Protein AF-X1AR00-F1 (afdb_monomer)

InterPro domains:
  IPR017896 4Fe-4S ferredoxin-type, iron-sulphur binding domain [PF00037] (14-35)
  IPR017896 4Fe-4S ferredoxin-type, iron-sulphur binding domain [PS51379] (10-40)
  IPR017900 4Fe-4S ferredoxin, iron-sulphur binding, conserved site [PS00198] (20-31)

Mean predicted aligned error: 8.79 Å

Organism: NCBI:txid412755

Structure (mmCIF, N/CA/C/O backbone):
data_AF-X1AR00-F1
#
_entry.id   AF-X1AR00-F1
#
loop_
_atom_site.group_PDB
_atom_site.id
_atom_site.type_symbol
_atom_site.label_atom_id
_atom_site.label_alt_id
_atom_site.label_comp_id
_atom_site.label_asym_id
_atom_site.label_entity_id
_atom_site.label_seq_id
_atom_site.pdbx_PDB_ins_code
_atom_site.Cartn_x
_atom_site.Cartn_y
_atom_site.Cartn_z
_atom_site.occupancy
_atom_site.B_iso_or_equiv
_atom_site.auth_seq_id
_atom_site.auth_comp_id
_atom_site.auth_asym_id
_atom_site.auth_atom_id
_atom_site.pdbx_PDB_model_num
ATOM 1 N N . PHE A 1 1 ? 5.375 3.982 18.309 1.00 48.03 1 PHE A N 1
ATOM 2 C CA . PHE A 1 1 ? 4.827 3.761 16.956 1.00 48.03 1 PHE A CA 1
ATOM 3 C C . PHE A 1 1 ? 3.384 3.317 17.107 1.00 48.03 1 PHE A C 1
ATOM 5 O O . PHE A 1 1 ? 3.147 2.342 17.807 1.00 48.03 1 PHE A O 1
ATOM 12 N N . GLY A 1 2 ? 2.431 4.083 16.577 1.00 62.22 2 GLY A N 1
ATOM 13 C CA . GLY A 1 2 ? 1.001 3.815 16.736 1.00 62.22 2 GLY A CA 1
ATOM 14 C C . GLY A 1 2 ? 0.381 3.335 15.432 1.00 62.22 2 GLY A C 1
ATOM 15 O O . GLY A 1 2 ? 0.829 3.724 14.356 1.00 62.22 2 GLY A O 1
ATOM 16 N N . LEU A 1 3 ? -0.650 2.501 15.537 1.00 69.50 3 LEU A N 1
ATOM 17 C CA . LEU A 1 3 ? -1.519 2.205 14.405 1.00 69.50 3 LEU A CA 1
ATOM 18 C C . LEU A 1 3 ? -2.305 3.473 14.022 1.00 69.50 3 LEU A C 1
ATOM 20 O O . LEU A 1 3 ? -2.653 4.257 14.914 1.00 69.50 3 LEU A O 1
ATOM 24 N N . PRO A 1 4 ? -2.595 3.689 12.727 1.00 79.12 4 PRO A N 1
ATOM 25 C CA . PRO A 1 4 ? -3.482 4.767 12.314 1.00 79.12 4 PRO A CA 1
ATOM 26 C C . PRO A 1 4 ? -4.840 4.607 13.012 1.00 79.12 4 PRO A C 1
ATOM 28 O O . PRO A 1 4 ? -5.320 3.488 13.200 1.00 79.12 4 PRO A O 1
ATOM 31 N N . LYS A 1 5 ? -5.446 5.722 13.430 1.00 87.25 5 LYS A N 1
ATOM 32 C CA . LYS A 1 5 ? -6.795 5.746 14.011 1.00 87.25 5 LYS A CA 1
ATOM 33 C C . LYS A 1 5 ? -7.815 6.110 12.926 1.00 87.25 5 LYS A C 1
ATOM 35 O O . LYS A 1 5 ? -7.490 6.944 12.080 1.00 87.25 5 LYS A O 1
ATOM 40 N N . PRO A 1 6 ? -9.014 5.505 12.938 1.00 89.56 6 PRO A N 1
ATOM 41 C CA . PRO A 1 6 ? -10.088 5.916 12.045 1.00 89.56 6 PRO A CA 1
ATOM 42 C C . PRO A 1 6 ? -10.590 7.323 12.407 1.00 89.56 6 PRO A C 1
ATOM 44 O O . PRO A 1 6 ? -10.388 7.795 13.527 1.00 89.56 6 PRO A O 1
ATOM 47 N N . ASN A 1 7 ? -11.246 7.982 11.455 1.00 90.69 7 ASN A N 1
ATOM 48 C CA . ASN A 1 7 ? -11.992 9.219 11.676 1.00 90.69 7 ASN A CA 1
ATOM 49 C C . ASN A 1 7 ? -13.365 8.947 12.324 1.00 90.69 7 ASN A C 1
ATOM 51 O O . ASN A 1 7 ? -13.723 7.796 12.582 1.00 90.69 7 ASN A O 1
ATOM 55 N N . ASP A 1 8 ? -14.158 10.001 12.528 1.00 92.88 8 ASP A N 1
ATOM 56 C CA . ASP A 1 8 ? -15.487 9.924 13.161 1.00 92.88 8 ASP A CA 1
ATOM 57 C C . ASP A 1 8 ? -16.478 9.025 12.398 1.00 92.88 8 ASP A C 1
ATOM 59 O O . ASP A 1 8 ? -17.401 8.466 12.982 1.00 92.88 8 ASP A O 1
ATOM 63 N N . ASN A 1 9 ? -16.247 8.819 11.096 1.00 91.06 9 ASN A N 1
ATOM 64 C CA . ASN A 1 9 ? -17.042 7.940 10.236 1.00 91.06 9 ASN A CA 1
ATOM 65 C C . ASN A 1 9 ? -16.521 6.491 10.207 1.00 91.06 9 ASN A C 1
ATOM 67 O O . ASN A 1 9 ? -16.955 5.697 9.370 1.00 91.06 9 ASN A O 1
ATOM 71 N N . GLY A 1 10 ? -15.539 6.149 11.047 1.00 90.44 10 GLY A N 1
ATOM 72 C CA . GLY A 1 10 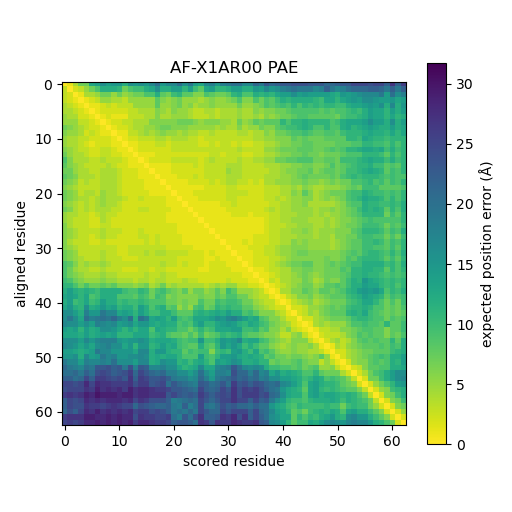? -14.909 4.829 11.065 1.00 90.44 10 GLY A CA 1
ATOM 73 C C . GLY A 1 10 ? -14.008 4.547 9.855 1.00 90.44 10 GLY A C 1
ATOM 74 O O . GLY A 1 10 ? -13.624 3.400 9.633 1.00 90.44 10 GLY A O 1
ATOM 75 N N . LYS A 1 11 ? -13.674 5.566 9.051 1.00 89.69 11 LYS A N 1
ATOM 76 C CA . LYS A 1 11 ? -12.852 5.433 7.839 1.00 89.69 11 LYS A CA 1
ATOM 77 C C . LYS A 1 11 ? -11.405 5.836 8.101 1.00 89.69 11 LYS A C 1
ATOM 79 O O . LYS A 1 11 ? -11.120 6.662 8.963 1.00 89.69 11 LYS A O 1
ATOM 84 N N . TYR A 1 12 ? -10.494 5.279 7.311 1.00 90.75 12 TYR A N 1
ATOM 85 C CA . TYR A 1 12 ? -9.082 5.655 7.303 1.00 90.75 12 TYR A CA 1
ATOM 86 C C . TYR A 1 12 ? -8.787 6.568 6.114 1.00 90.75 12 TYR A C 1
ATOM 88 O O . TYR A 1 12 ? -9.328 6.360 5.029 1.00 90.75 12 TYR A O 1
ATOM 96 N N . GLU A 1 13 ? -7.919 7.557 6.318 1.00 89.62 13 GLU A N 1
ATOM 97 C CA . GLU A 1 13 ? -7.544 8.550 5.310 1.00 89.62 13 GLU A CA 1
ATOM 98 C C . GLU A 1 13 ? -6.019 8.688 5.233 1.00 89.62 13 GLU A C 1
ATOM 100 O O . GLU A 1 13 ? -5.332 8.714 6.258 1.00 89.62 13 GLU A O 1
ATOM 105 N N . ILE A 1 14 ? -5.491 8.792 4.011 1.00 88.81 14 ILE A N 1
ATOM 106 C CA . ILE A 1 14 ? -4.087 9.122 3.749 1.00 88.81 14 ILE A CA 1
ATOM 107 C C . ILE A 1 14 ? -3.993 10.645 3.630 1.00 88.81 14 ILE A C 1
ATOM 109 O O . ILE A 1 14 ? -4.371 11.206 2.608 1.00 88.81 14 ILE A O 1
ATOM 113 N N . LYS A 1 15 ? -3.499 11.314 4.677 1.00 88.75 15 LYS A N 1
ATOM 114 C CA . LYS A 1 15 ? -3.424 12.788 4.718 1.00 88.75 15 LYS A CA 1
ATOM 115 C C . LYS A 1 15 ? -2.291 13.378 3.880 1.00 88.75 15 LYS A C 1
ATOM 117 O O . LYS A 1 15 ? -2.426 14.482 3.371 1.00 88.75 15 LYS A O 1
ATOM 122 N N . ASN A 1 16 ? -1.188 12.644 3.769 1.00 90.94 16 ASN A N 1
ATOM 123 C CA . ASN A 1 16 ? 0.056 13.091 3.147 1.00 90.94 16 ASN A CA 1
ATOM 124 C C . ASN A 1 16 ? 0.504 12.067 2.096 1.00 90.94 16 ASN A C 1
ATOM 126 O O . ASN A 1 16 ? 1.439 11.298 2.348 1.00 90.94 16 ASN A O 1
ATOM 130 N N . PRO A 1 17 ? -0.210 11.955 0.961 1.00 89.94 17 PRO A N 1
ATOM 131 C CA . PRO A 1 17 ? 0.125 10.988 -0.083 1.00 89.94 17 PRO A CA 1
ATOM 132 C C . PRO A 1 17 ? 1.542 11.179 -0.645 1.00 89.94 17 PRO A C 1
ATOM 134 O O . PRO A 1 17 ? 2.166 10.205 -1.049 1.00 89.94 17 PRO A O 1
ATOM 137 N N . GLU A 1 18 ? 2.084 12.394 -0.603 1.00 94.06 18 GLU A N 1
ATOM 138 C CA . GLU A 1 18 ? 3.457 12.730 -0.989 1.00 94.06 18 GLU A CA 1
ATOM 139 C C . GLU A 1 18 ? 4.532 12.074 -0.108 1.00 94.06 18 GLU A C 1
ATOM 141 O O . GLU A 1 18 ? 5.676 11.943 -0.530 1.00 94.06 18 GLU A O 1
ATOM 146 N N . LEU A 1 19 ? 4.172 11.638 1.104 1.00 92.50 19 LEU A N 1
ATOM 147 C CA . LEU A 1 19 ? 5.063 10.899 2.004 1.00 92.50 19 LEU A CA 1
ATOM 148 C C . LEU A 1 19 ? 4.959 9.377 1.816 1.00 92.50 19 LEU A C 1
ATOM 150 O O . LEU A 1 19 ? 5.586 8.617 2.557 1.00 92.50 19 LEU A O 1
ATOM 154 N N . CYS A 1 20 ? 4.141 8.907 0.870 1.00 90.56 20 CYS A N 1
ATOM 155 C CA . CYS A 1 20 ? 3.999 7.486 0.585 1.00 90.56 20 CYS A CA 1
ATOM 156 C C . CYS A 1 20 ? 5.315 6.915 0.040 1.00 90.56 20 CYS A C 1
ATOM 158 O O . CYS A 1 20 ? 5.823 7.360 -0.981 1.00 90.56 20 CYS A O 1
ATOM 160 N N . THR A 1 21 ? 5.841 5.880 0.696 1.00 91.38 21 THR A N 1
ATOM 161 C CA . THR A 1 21 ? 7.059 5.163 0.272 1.00 91.38 21 THR A CA 1
ATOM 162 C C . THR A 1 21 ? 6.761 3.893 -0.521 1.00 91.38 21 THR A C 1
ATOM 164 O O . THR A 1 21 ? 7.599 3.002 -0.621 1.00 91.38 21 THR A O 1
ATOM 167 N N . GLU A 1 22 ? 5.531 3.763 -1.013 1.00 89.88 22 GLU A N 1
ATOM 168 C CA . GLU A 1 22 ? 5.089 2.649 -1.852 1.00 89.88 22 GLU A CA 1
ATOM 169 C C . GLU A 1 22 ? 5.240 1.243 -1.231 1.00 89.88 22 GLU A C 1
ATOM 171 O O . GLU A 1 22 ? 5.293 0.232 -1.922 1.00 8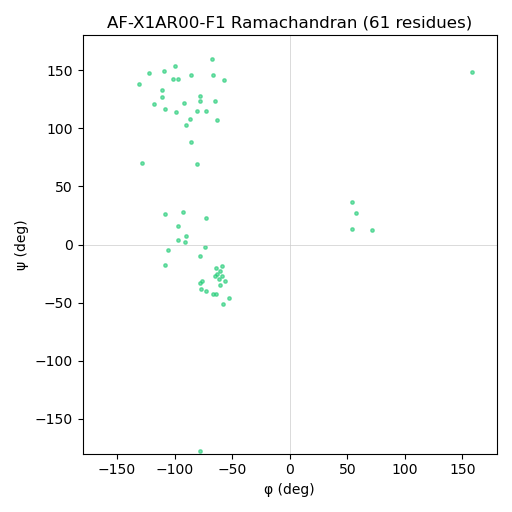9.88 22 GLU A O 1
ATOM 176 N N . CYS A 1 23 ? 5.209 1.131 0.102 1.00 89.56 23 CYS A N 1
ATOM 177 C CA . CYS A 1 23 ? 5.397 -0.145 0.812 1.00 89.56 23 CYS A CA 1
ATOM 178 C C . CYS A 1 23 ? 4.204 -1.129 0.738 1.00 89.56 23 CYS A C 1
ATOM 180 O O . CYS A 1 23 ? 4.244 -2.208 1.347 1.00 89.56 23 CYS A O 1
ATOM 182 N N . SER A 1 24 ? 3.107 -0.719 0.090 1.00 89.00 24 SER A N 1
ATOM 183 C CA . SER A 1 24 ? 1.838 -1.449 -0.094 1.00 89.00 24 SER A CA 1
ATOM 184 C C . SER A 1 24 ? 1.151 -1.982 1.177 1.00 89.00 24 SER A C 1
ATOM 186 O O . SER A 1 24 ? 0.183 -2.740 1.107 1.00 89.00 24 SER A O 1
ATOM 188 N N . ALA A 1 25 ? 1.564 -1.539 2.373 1.00 88.69 25 ALA A N 1
ATOM 189 C CA . ALA A 1 25 ? 0.963 -1.973 3.637 1.00 88.69 25 ALA A CA 1
ATOM 190 C C . ALA A 1 25 ? -0.512 -1.562 3.769 1.00 88.69 25 ALA A C 1
ATOM 192 O O . ALA A 1 25 ? -1.332 -2.374 4.196 1.00 88.69 25 ALA A O 1
ATOM 193 N N . CYS A 1 26 ? -0.866 -0.335 3.380 1.00 91.50 26 CYS A N 1
ATOM 194 C CA . CYS A 1 26 ? -2.248 0.143 3.442 1.00 91.50 26 CYS A CA 1
ATOM 195 C C . CYS A 1 26 ? -3.158 -0.614 2.464 1.00 91.50 26 CYS A C 1
ATOM 197 O O . CYS A 1 26 ? -4.239 -1.035 2.863 1.00 91.50 26 CYS A O 1
ATOM 199 N N . GLN A 1 27 ? -2.704 -0.866 1.229 1.00 92.31 27 GLN A N 1
ATOM 200 C CA . GLN A 1 27 ? -3.431 -1.694 0.256 1.00 92.31 27 GLN A CA 1
ATOM 201 C C . GLN A 1 27 ? -3.700 -3.098 0.798 1.00 92.31 27 GLN A C 1
ATOM 203 O O . GLN A 1 27 ? -4.843 -3.542 0.807 1.00 92.31 27 GLN A O 1
ATOM 208 N N . ARG A 1 28 ? -2.663 -3.786 1.297 1.00 89.81 28 ARG A N 1
ATOM 209 C CA . ARG A 1 28 ? -2.779 -5.175 1.774 1.00 89.81 28 ARG A CA 1
ATOM 210 C C . ARG A 1 28 ? -3.711 -5.351 2.971 1.00 89.81 28 ARG A C 1
ATOM 212 O O . ARG A 1 28 ? -4.193 -6.456 3.190 1.00 89.81 28 ARG A O 1
ATOM 219 N N . ASN A 1 29 ? -3.900 -4.302 3.768 1.00 90.31 29 ASN A N 1
ATOM 220 C CA . ASN A 1 29 ? -4.682 -4.358 5.002 1.00 90.31 29 ASN A CA 1
ATOM 221 C C . ASN A 1 29 ? -6.058 -3.687 4.875 1.00 90.31 29 ASN A C 1
ATOM 223 O O . ASN A 1 29 ? -6.835 -3.733 5.825 1.00 90.31 29 ASN A O 1
ATOM 227 N N . CYS A 1 30 ? -6.369 -3.046 3.743 1.00 91.50 30 CYS A N 1
ATOM 228 C CA . CYS A 1 30 ? -7.646 -2.370 3.559 1.00 91.50 30 CYS A CA 1
ATOM 229 C C . CYS A 1 30 ? -8.772 -3.409 3.387 1.00 91.50 30 CYS A C 1
ATOM 231 O O . CYS A 1 30 ? -8.791 -4.107 2.373 1.00 91.50 30 CYS A O 1
ATOM 233 N N . PRO A 1 31 ? -9.745 -3.500 4.313 1.00 90.44 31 PRO A N 1
ATOM 234 C CA . PRO A 1 31 ? -10.781 -4.538 4.267 1.00 90.44 31 PRO A CA 1
ATOM 235 C C . PRO A 1 31 ? -11.698 -4.409 3.044 1.00 90.44 31 PRO A C 1
ATOM 237 O O . PRO A 1 31 ? -12.243 -5.394 2.555 1.00 90.44 31 PRO A O 1
ATOM 240 N N . THR A 1 32 ? -11.852 -3.191 2.528 1.00 94.06 32 THR A N 1
ATOM 241 C CA . THR A 1 32 ? -12.676 -2.882 1.356 1.00 94.06 32 THR A CA 1
ATOM 242 C C . THR A 1 32 ? -11.871 -2.810 0.062 1.00 94.06 32 THR A C 1
ATOM 244 O O . THR A 1 32 ? -12.444 -2.483 -0.971 1.00 94.06 32 THR A O 1
ATOM 247 N N . HIS A 1 33 ? -10.563 -3.100 0.103 1.00 92.69 33 HIS A N 1
ATOM 248 C CA . HIS A 1 33 ? -9.682 -3.091 -1.070 1.00 92.69 33 HIS A CA 1
ATOM 249 C C . HIS A 1 33 ? -9.722 -1.765 -1.860 1.00 92.69 33 HIS A C 1
ATOM 251 O O . HIS A 1 33 ? -9.642 -1.750 -3.083 1.00 92.69 33 HIS A O 1
ATOM 257 N N . ALA A 1 34 ? -9.853 -0.634 -1.157 1.00 92.25 34 ALA A N 1
ATOM 258 C CA . ALA A 1 34 ? -10.061 0.680 -1.772 1.00 92.25 34 ALA A CA 1
ATOM 25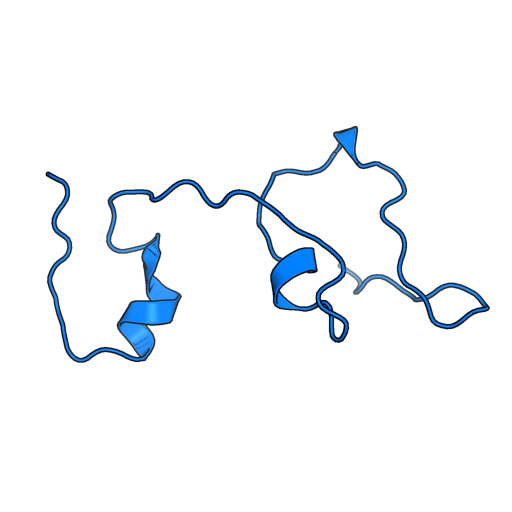9 C C . ALA A 1 34 ? -8.788 1.329 -2.353 1.00 92.25 34 ALA A C 1
ATOM 261 O O . ALA A 1 34 ? -8.874 2.357 -3.018 1.00 92.25 34 ALA A O 1
ATOM 262 N N . ILE A 1 35 ? -7.609 0.771 -2.074 1.00 91.25 35 ILE A N 1
ATOM 263 C CA . ILE A 1 35 ? -6.312 1.312 -2.498 1.00 91.25 35 ILE A CA 1
ATOM 264 C C . ILE A 1 35 ? -5.729 0.369 -3.546 1.00 91.25 35 ILE A C 1
ATOM 266 O O . ILE A 1 35 ? -5.595 -0.825 -3.282 1.00 91.25 35 ILE A O 1
ATOM 270 N N . ILE A 1 36 ? -5.359 0.918 -4.703 1.00 90.44 36 ILE A N 1
ATOM 271 C CA . ILE A 1 36 ? -4.741 0.186 -5.809 1.00 90.44 36 ILE A CA 1
ATOM 272 C C . ILE A 1 36 ? -3.349 0.771 -6.043 1.00 90.44 36 ILE A C 1
ATOM 274 O O . IL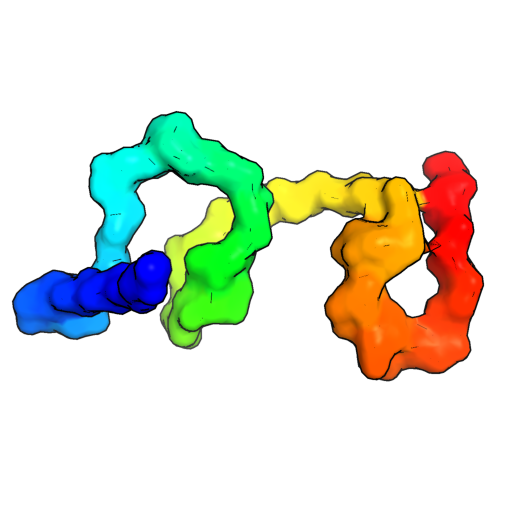E A 1 36 ? -3.207 1.959 -6.321 1.00 90.44 36 ILE A O 1
ATOM 278 N N . MET A 1 37 ? -2.331 -0.069 -5.935 1.00 88.88 37 MET A N 1
ATOM 279 C CA . MET A 1 37 ? -0.937 0.227 -6.229 1.00 88.88 37 MET A CA 1
ATOM 280 C C . MET A 1 37 ? -0.437 -0.740 -7.292 1.00 88.88 37 MET A C 1
ATOM 282 O O . MET A 1 37 ? -0.842 -1.904 -7.342 1.00 88.88 37 MET A O 1
ATOM 286 N N . GLN A 1 38 ? 0.474 -0.253 -8.124 1.00 84.06 38 GLN A N 1
ATOM 287 C CA . GLN A 1 38 ? 1.204 -1.088 -9.062 1.00 84.06 38 GLN A CA 1
ATOM 288 C C . GLN A 1 38 ? 2.428 -1.653 -8.339 1.00 84.06 38 GLN A C 1
ATOM 290 O O . GLN A 1 38 ? 3.353 -0.920 -8.007 1.00 84.06 38 GLN A O 1
ATOM 295 N N . GLU A 1 39 ? 2.416 -2.950 -8.036 1.00 75.56 39 GLU A N 1
ATOM 296 C CA . GLU A 1 39 ? 3.590 -3.606 -7.459 1.00 75.56 39 GLU A CA 1
ATOM 297 C C . GLU A 1 39 ? 4.616 -3.889 -8.561 1.00 75.56 39 GLU A C 1
ATOM 299 O O . GLU A 1 39 ? 4.327 -4.560 -9.553 1.00 75.56 39 GLU A O 1
ATOM 304 N N . HIS A 1 40 ? 5.833 -3.386 -8.378 1.00 75.94 40 HIS A N 1
ATOM 305 C CA . HIS A 1 40 ? 6.948 -3.666 -9.273 1.00 75.94 40 HIS A CA 1
ATOM 306 C C . HIS A 1 40 ? 7.545 -5.020 -8.926 1.00 75.94 40 HIS A C 1
ATOM 308 O O . HIS A 1 40 ? 8.111 -5.162 -7.854 1.00 75.94 40 HIS A O 1
ATOM 314 N N . VAL A 1 41 ? 7.466 -6.014 -9.810 1.00 74.12 41 VAL A N 1
ATOM 315 C CA . VAL A 1 41 ? 8.076 -7.324 -9.539 1.00 74.12 41 VAL A CA 1
ATOM 316 C C . VAL A 1 41 ? 9.593 -7.167 -9.405 1.00 74.12 41 VAL A C 1
ATOM 318 O O . VAL A 1 41 ? 10.300 -6.943 -10.385 1.00 74.12 41 VAL A O 1
ATOM 321 N N . GLY A 1 42 ? 10.083 -7.275 -8.172 1.00 71.31 42 GLY A N 1
ATOM 322 C CA . GLY A 1 42 ? 11.501 -7.300 -7.857 1.00 71.31 42 GLY A CA 1
ATOM 323 C C . GLY A 1 42 ? 12.062 -8.713 -7.966 1.00 71.31 42 GLY A C 1
ATOM 324 O O . GLY A 1 42 ? 11.397 -9.699 -7.641 1.00 71.31 42 GLY A O 1
ATOM 325 N N . CYS A 1 43 ? 13.317 -8.823 -8.388 1.00 71.81 43 CYS A N 1
ATOM 326 C CA . CYS A 1 43 ? 14.029 -10.089 -8.360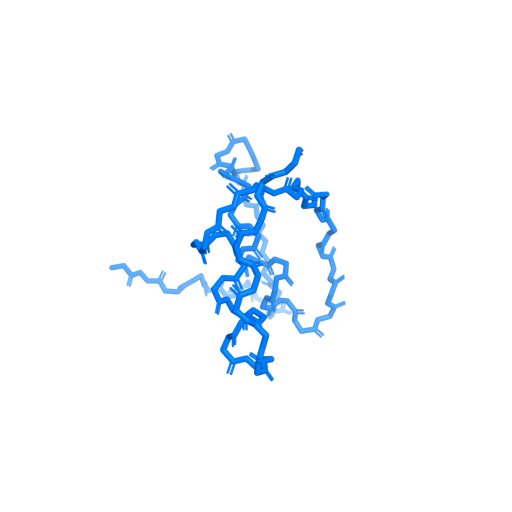 1.00 71.81 43 CYS A CA 1
ATOM 327 C C . CYS A 1 43 ? 14.797 -10.196 -7.028 1.00 71.81 43 CYS A C 1
ATOM 329 O O . CYS A 1 43 ? 15.567 -9.313 -6.653 1.00 71.81 43 CYS A O 1
ATOM 331 N N . GLY A 1 44 ? 14.520 -11.241 -6.243 1.00 69.94 44 GLY A N 1
ATOM 332 C CA . GLY A 1 44 ? 15.186 -11.459 -4.959 1.00 69.94 44 GLY A CA 1
ATOM 333 C C . GLY A 1 44 ? 14.406 -12.362 -4.010 1.00 69.94 44 GLY A C 1
ATOM 334 O O . GLY A 1 44 ? 13.175 -12.370 -3.991 1.00 69.94 44 GLY A O 1
ATOM 335 N N . CYS A 1 45 ? 15.124 -13.114 -3.175 1.00 70.88 45 CYS A N 1
ATOM 336 C CA . CYS A 1 45 ? 14.500 -13.998 -2.186 1.00 70.88 45 CYS A CA 1
ATOM 337 C C . CYS A 1 45 ? 13.644 -13.224 -1.164 1.00 70.88 45 CYS A C 1
ATOM 339 O O . CYS A 1 45 ? 12.642 -13.749 -0.674 1.00 70.88 45 CYS A O 1
ATOM 341 N N . LEU A 1 46 ? 14.014 -11.969 -0.869 1.00 72.19 46 LEU A N 1
ATOM 342 C CA . LEU A 1 46 ? 13.286 -11.124 0.077 1.00 72.19 46 LEU A CA 1
ATOM 343 C C . LEU A 1 46 ? 11.997 -10.543 -0.517 1.00 72.19 46 LEU A C 1
ATOM 34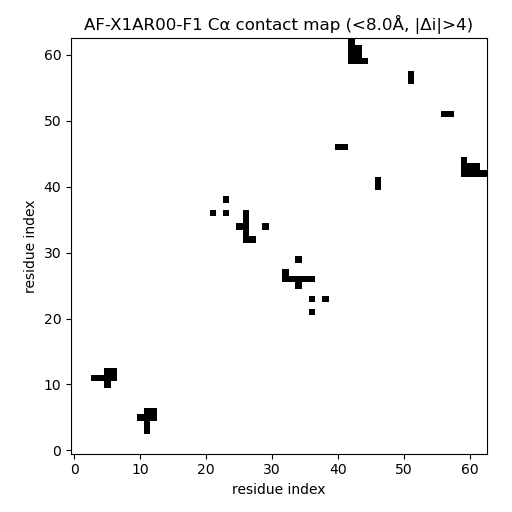5 O O . LEU A 1 46 ? 10.988 -10.496 0.183 1.00 72.19 46 LEU A O 1
ATOM 349 N N . TRP A 1 47 ? 12.019 -10.161 -1.802 1.00 74.62 47 TRP A N 1
ATOM 350 C CA . TRP A 1 47 ? 10.880 -9.536 -2.486 1.00 74.62 47 TRP A CA 1
ATOM 351 C C . TRP A 1 47 ? 9.610 -10.376 -2.338 1.00 74.62 47 TRP A C 1
ATOM 353 O O . TRP A 1 47 ? 8.561 -9.874 -1.945 1.00 74.62 47 TRP A O 1
ATOM 363 N N . ASP A 1 48 ? 9.750 -11.685 -2.555 1.00 74.38 48 ASP A N 1
ATOM 364 C CA . ASP A 1 48 ? 8.632 -12.619 -2.514 1.00 74.38 48 ASP A CA 1
ATOM 365 C C . ASP A 1 48 ? 8.630 -13.550 -1.292 1.00 74.38 48 ASP A C 1
ATOM 367 O O . ASP A 1 48 ? 8.110 -14.670 -1.309 1.00 74.38 48 ASP A O 1
ATOM 371 N N . SER A 1 49 ? 9.238 -13.108 -0.188 1.00 74.12 49 SER A N 1
ATOM 372 C CA . SER A 1 49 ? 9.301 -13.910 1.041 1.00 74.12 49 SER A CA 1
ATOM 373 C C . SER A 1 49 ? 7.915 -14.321 1.548 1.00 74.12 49 SER A C 1
ATOM 375 O O . SER A 1 49 ? 7.750 -15.412 2.095 1.00 74.12 49 SER A O 1
ATOM 377 N N . ARG A 1 50 ? 6.886 -13.494 1.314 1.00 70.56 50 ARG A N 1
ATOM 378 C CA . ARG A 1 50 ? 5.509 -13.802 1.719 1.00 70.56 50 ARG A CA 1
ATOM 379 C C . ARG A 1 50 ? 4.854 -14.895 0.868 1.00 70.56 50 ARG A C 1
ATOM 381 O O . ARG A 1 50 ? 4.139 -15.712 1.450 1.00 70.56 50 ARG A O 1
ATOM 388 N N . GLN A 1 51 ? 5.044 -14.934 -0.458 1.00 70.19 51 GLN A N 1
ATOM 389 C CA . GLN A 1 51 ? 4.479 -16.032 -1.261 1.00 70.19 51 GLN A CA 1
ATOM 390 C C . GLN A 1 51 ? 5.320 -17.304 -1.114 1.00 70.19 51 GLN A C 1
ATOM 392 O O . GLN A 1 51 ? 4.750 -18.391 -1.034 1.00 70.19 51 GLN A O 1
ATOM 397 N N . ARG A 1 52 ? 6.645 -17.187 -0.941 1.00 68.94 52 ARG A N 1
ATOM 398 C CA . ARG A 1 52 ? 7.530 -18.322 -0.610 1.00 68.94 52 ARG A CA 1
ATOM 399 C C . ARG A 1 52 ? 7.175 -19.002 0.704 1.00 68.94 52 ARG A C 1
ATOM 401 O O . ARG A 1 52 ? 7.243 -20.220 0.785 1.00 68.94 52 ARG A O 1
ATOM 408 N N . ALA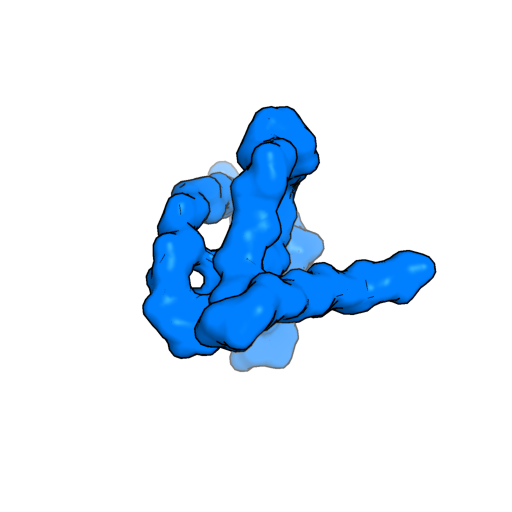 A 1 53 ? 6.714 -18.257 1.711 1.00 64.69 53 ALA A N 1
ATOM 409 C CA . ALA A 1 53 ? 6.206 -18.860 2.945 1.00 64.69 53 ALA A CA 1
ATOM 410 C C . ALA A 1 53 ? 5.020 -19.822 2.703 1.00 64.69 53 ALA A C 1
ATOM 412 O O . ALA A 1 53 ? 4.715 -20.648 3.559 1.00 64.69 53 ALA A O 1
ATOM 413 N N . LYS A 1 54 ? 4.349 -19.726 1.544 1.00 59.34 54 LYS A N 1
ATOM 414 C CA . LYS A 1 54 ? 3.212 -20.569 1.153 1.00 59.34 54 LYS A CA 1
ATOM 415 C C . LYS A 1 54 ? 3.533 -21.582 0.046 1.00 59.34 54 LYS A C 1
ATOM 417 O O . LYS A 1 54 ? 2.767 -22.529 -0.115 1.00 59.34 54 LYS A O 1
ATOM 422 N N . SER A 1 55 ? 4.624 -21.424 -0.710 1.00 58.75 55 SER A N 1
ATOM 423 C CA . SER A 1 55 ? 4.984 -22.304 -1.831 1.00 58.75 55 SER A CA 1
ATOM 424 C C . SER A 1 55 ? 6.238 -23.137 -1.524 1.00 58.75 55 SER A C 1
ATOM 426 O O . SER A 1 55 ? 7.263 -22.628 -1.089 1.00 58.75 55 SER A O 1
ATOM 428 N N . LYS A 1 56 ? 6.199 -24.452 -1.789 1.00 57.38 56 LYS A N 1
ATOM 429 C CA . LYS A 1 56 ? 7.355 -25.371 -1.653 1.00 57.38 56 LYS A CA 1
ATOM 430 C C . LYS A 1 56 ? 8.426 -25.177 -2.754 1.00 57.38 56 LYS A C 1
ATOM 432 O O . LYS A 1 56 ? 9.158 -26.110 -3.070 1.00 57.38 56 LYS A O 1
ATOM 437 N N . GLY A 1 57 ? 8.487 -24.008 -3.396 1.00 58.62 57 GLY A N 1
ATOM 438 C CA . GLY A 1 57 ? 9.341 -23.73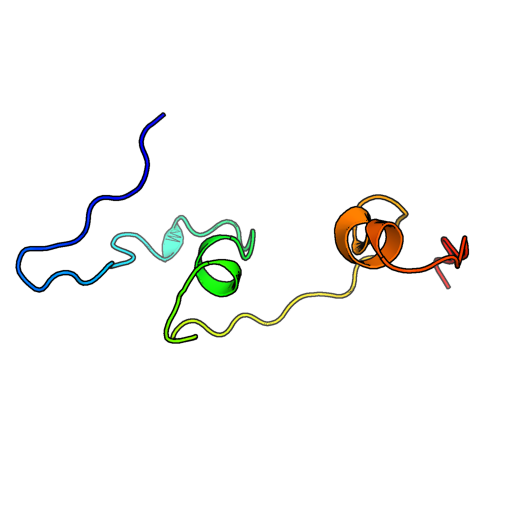8 -4.556 1.00 58.62 57 GLY A CA 1
ATOM 439 C C . GLY A 1 57 ? 10.512 -22.818 -4.215 1.00 58.62 57 GLY A C 1
ATOM 440 O O . GLY A 1 57 ? 10.312 -21.653 -3.888 1.00 58.62 57 GLY A O 1
ATOM 441 N N . ASN A 1 58 ? 11.744 -23.319 -4.335 1.00 62.34 58 ASN A N 1
ATOM 442 C CA . ASN A 1 58 ? 12.975 -22.594 -3.988 1.00 62.34 58 ASN A CA 1
ATOM 443 C C . ASN A 1 58 ? 13.618 -21.824 -5.165 1.00 62.34 58 ASN A C 1
ATOM 445 O O . ASN A 1 58 ? 14.830 -21.634 -5.200 1.00 62.34 58 ASN A O 1
ATOM 449 N N . SER A 1 59 ? 12.856 -21.379 -6.166 1.00 65.50 59 SER A N 1
ATOM 450 C CA . SER A 1 59 ? 13.449 -20.657 -7.304 1.00 65.50 59 SER A CA 1
ATOM 451 C C . SER A 1 59 ? 13.567 -19.165 -6.983 1.00 65.50 59 SER A C 1
ATOM 453 O O . SER A 1 59 ? 12.643 -18.388 -7.205 1.00 65.50 59 SER A O 1
ATOM 455 N N . CYS A 1 60 ? 14.679 -18.746 -6.370 1.00 62.41 60 CYS A N 1
ATOM 456 C CA . CYS A 1 60 ? 15.134 -17.347 -6.399 1.00 62.41 60 CYS A CA 1
ATOM 457 C C . CYS A 1 60 ? 15.861 -17.079 -7.717 1.00 62.41 60 CYS A C 1
ATOM 459 O O . CYS A 1 60 ? 17.075 -16.911 -7.716 1.00 62.41 60 CYS A O 1
ATOM 461 N N . ASN A 1 61 ? 15.142 -17.064 -8.838 1.00 60.28 61 ASN A N 1
ATOM 462 C CA . ASN A 1 61 ? 15.752 -16.70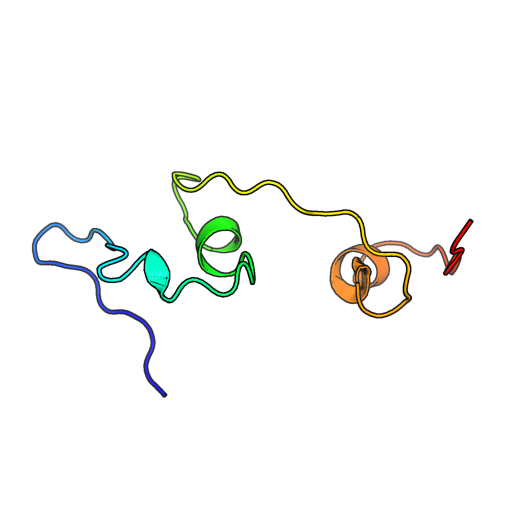8 -10.113 1.00 60.28 61 ASN A CA 1
ATOM 463 C C . ASN A 1 61 ? 15.455 -15.242 -10.433 1.00 60.28 61 ASN A C 1
ATOM 465 O O . ASN A 1 61 ? 14.307 -14.859 -10.641 1.00 60.28 61 ASN A O 1
ATOM 469 N N . CYS A 1 62 ? 16.512 -14.434 -10.443 1.00 54.25 62 CYS A N 1
ATOM 470 C CA . CYS A 1 62 ? 16.589 -13.254 -11.292 1.00 54.25 62 CYS A CA 1
ATOM 471 C C . CYS A 1 62 ? 16.935 -13.757 -12.700 1.00 54.25 62 CYS A C 1
ATOM 473 O O . CYS A 1 62 ? 17.880 -14.535 -12.849 1.00 54.25 62 CYS A O 1
ATOM 475 N N . SER A 1 63 ? 16.170 -13.370 -13.714 1.00 53.97 63 SER A N 1
ATOM 476 C CA . SER A 1 63 ? 16.552 -13.511 -15.124 1.00 53.97 63 SER A CA 1
ATOM 477 C C . SER A 1 63 ? 16.497 -12.142 -15.767 1.00 53.97 63 SER A C 1
ATOM 479 O O . SER A 1 63 ? 15.538 -11.408 -15.439 1.00 53.97 63 SER A O 1
#

Solvent-accessible surface area (backbone atoms only — not comparable to full-atom values): 4572 Å² total; per-residue (Å²): 141,79,80,89,72,58,50,99,84,70,45,78,80,81,88,58,68,90,72,61,80,80,79,54,60,67,38,78,66,38,91,81,60,83,53,87,79,85,81,78,90,63,72,47,66,72,71,46,42,75,58,45,76,76,43,100,64,88,78,69,70,71,129

Secondary structure (DSSP, 8-state):
--PPPP-TTS----S-GGG-----HHHHH-TT-----------STTTTHHHHTT---------

pLDDT: mean 79.47, std 13.08, range [48.03, 94.06]

Sequence (63 aa):
FGLPKPNDNGKYEIKNPELCTECSACQRNCPTHAIIMQEHVGCGCLWDSRQRAKSKGNSCNCS

Radius of gyration: 15.59 Å; Cα contacts (8 Å, |Δi|>4): 30; chains: 1; bounding box: 34×38×32 Å

Foldseek 3Di:
DDDAAADPVRHDDDPCVVPDPQPCPCQVPPPVSPDDDDDDDDQACVSVVPVVVVDPDDDSDDD